Protein AF-A0A9D1PDA4-F1 (afdb_monomer_lite)

Structure (mmCIF, N/CA/C/O backbone):
data_AF-A0A9D1PDA4-F1
#
_entry.id   AF-A0A9D1PDA4-F1
#
loop_
_atom_site.group_PDB
_atom_site.id
_atom_site.type_symbol
_atom_site.label_atom_id
_atom_site.label_alt_id
_atom_site.label_comp_id
_atom_site.label_asym_id
_atom_site.label_entity_id
_atom_site.label_seq_id
_atom_site.pdbx_PDB_ins_code
_atom_site.Cartn_x
_atom_site.Cartn_y
_atom_site.Cartn_z
_atom_site.occupancy
_atom_site.B_iso_or_equiv
_atom_site.auth_seq_id
_atom_site.auth_comp_id
_atom_site.auth_asym_id
_atom_site.auth_atom_id
_atom_site.pdbx_PDB_model_num
ATOM 1 N N . MET A 1 1 ? 1.155 11.984 18.648 1.00 58.31 1 MET A N 1
ATOM 2 C CA . MET A 1 1 ? 2.023 10.788 18.494 1.00 58.31 1 MET A CA 1
ATOM 3 C C . MET A 1 1 ? 2.642 10.758 17.088 1.00 58.31 1 MET A C 1
ATOM 5 O O . MET A 1 1 ? 3.457 9.903 16.780 1.00 58.31 1 MET A O 1
ATOM 9 N N . ASP A 1 2 ? 2.353 11.775 16.274 1.00 62.44 2 ASP A N 1
ATOM 10 C CA . ASP A 1 2 ? 2.642 11.822 14.836 1.00 62.44 2 ASP A CA 1
ATOM 11 C C . ASP A 1 2 ? 4.072 12.248 14.534 1.00 62.44 2 ASP A C 1
ATOM 13 O O . ASP A 1 2 ? 4.619 11.917 13.485 1.00 62.44 2 ASP A O 1
ATOM 17 N N . PHE A 1 3 ? 4.708 12.964 15.464 1.00 64.12 3 PHE A N 1
ATOM 18 C CA . PHE A 1 3 ? 6.069 13.443 15.272 1.00 64.12 3 PHE A CA 1
ATOM 19 C C . PHE A 1 3 ? 7.050 12.278 15.093 1.00 64.12 3 PHE A C 1
ATOM 21 O O . PHE A 1 3 ? 7.851 12.325 14.173 1.00 64.12 3 PHE A O 1
ATOM 28 N N . TYR A 1 4 ? 6.948 11.195 15.874 1.00 66.31 4 TYR A N 1
ATOM 29 C CA . TYR A 1 4 ? 7.866 10.049 15.772 1.00 66.31 4 TYR A CA 1
ATOM 30 C C . TYR A 1 4 ? 7.688 9.259 14.461 1.00 66.31 4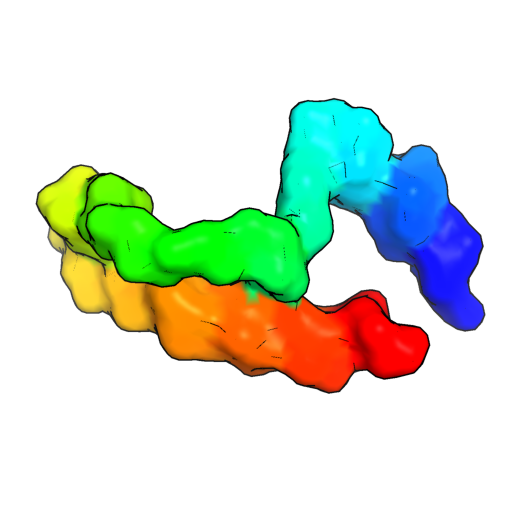 TYR A C 1
ATOM 32 O O . TYR A 1 4 ? 8.667 8.930 13.796 1.00 66.31 4 TYR A O 1
ATOM 40 N N . TYR A 1 5 ? 6.443 9.030 14.029 1.00 67.12 5 TYR A N 1
ATOM 41 C CA . TYR A 1 5 ? 6.148 8.296 12.791 1.00 67.12 5 TYR A CA 1
ATOM 42 C C . TYR A 1 5 ? 6.581 9.069 11.535 1.00 67.12 5 TYR A C 1
ATOM 44 O O . TYR A 1 5 ? 7.194 8.512 10.621 1.00 67.12 5 TYR A O 1
ATOM 52 N N . ASN A 1 6 ? 6.347 10.385 11.525 1.00 65.81 6 ASN A N 1
ATOM 53 C CA . ASN A 1 6 ? 6.730 11.247 10.409 1.00 65.81 6 ASN A CA 1
ATOM 54 C C . ASN A 1 6 ? 8.234 11.590 10.379 1.00 65.81 6 ASN A C 1
ATOM 56 O O . ASN A 1 6 ? 8.743 11.918 9.315 1.00 65.81 6 ASN A O 1
ATOM 60 N N . SER A 1 7 ? 8.950 11.533 11.511 1.00 65.81 7 SER A N 1
ATOM 61 C CA . SER A 1 7 ? 10.364 11.957 11.590 1.00 65.81 7 SER A CA 1
ATOM 62 C C . SER A 1 7 ? 11.389 10.829 11.703 1.00 65.81 7 SER A C 1
ATOM 64 O O . SER A 1 7 ? 12.573 11.104 11.546 1.00 65.81 7 SER A O 1
ATOM 66 N N . ILE A 1 8 ? 10.976 9.583 11.962 1.00 67.94 8 ILE A N 1
ATOM 67 C CA . ILE A 1 8 ? 11.897 8.436 12.064 1.00 67.94 8 ILE A CA 1
ATOM 68 C C . ILE A 1 8 ? 11.613 7.384 10.985 1.00 67.94 8 ILE A C 1
ATOM 70 O O . ILE A 1 8 ? 12.544 6.850 10.393 1.00 67.94 8 ILE A O 1
ATOM 74 N N . HIS A 1 9 ? 10.340 7.086 10.700 1.00 65.12 9 HIS A N 1
ATOM 75 C CA . HIS A 1 9 ? 9.971 5.943 9.849 1.00 65.12 9 HIS A CA 1
ATOM 76 C C . HIS A 1 9 ? 9.769 6.278 8.364 1.00 65.12 9 HIS A C 1
ATOM 78 O O . HIS A 1 9 ? 9.812 5.375 7.533 1.00 65.12 9 HIS A O 1
ATOM 84 N N . THR A 1 10 ? 9.567 7.551 8.015 1.00 70.25 10 THR A N 1
ATOM 85 C CA . THR A 1 10 ? 9.231 7.991 6.642 1.00 70.25 10 THR A CA 1
ATOM 86 C C . THR A 1 10 ? 10.232 8.998 6.065 1.00 70.25 10 THR A C 1
ATOM 88 O O . THR A 1 10 ? 9.954 9.665 5.074 1.00 70.25 10 THR A O 1
ATOM 91 N N . VAL A 1 11 ? 11.418 9.118 6.673 1.00 68.38 11 VAL A N 1
ATOM 92 C CA . VAL A 1 11 ? 12.447 10.089 6.254 1.00 68.38 11 VAL A CA 1
ATOM 93 C C . VAL A 1 11 ? 13.045 9.720 4.897 1.00 68.38 11 VAL A C 1
ATOM 95 O O . VAL A 1 11 ? 13.148 10.570 4.017 1.00 68.38 11 VAL A O 1
ATOM 98 N N . ASP A 1 12 ? 13.382 8.443 4.713 1.00 69.75 12 ASP A N 1
ATOM 99 C CA . ASP A 1 12 ? 14.030 7.947 3.492 1.00 69.75 12 ASP A CA 1
ATOM 100 C C . ASP A 1 12 ? 13.051 7.268 2.523 1.00 69.75 12 ASP A C 1
ATOM 102 O O . ASP A 1 12 ? 13.388 6.977 1.370 1.00 69.75 12 ASP A O 1
ATOM 106 N N . HIS A 1 13 ? 11.827 6.985 2.973 1.00 75.69 13 HIS A N 1
ATOM 107 C CA . HIS A 1 13 ? 10.811 6.260 2.214 1.00 75.69 13 HIS A CA 1
ATOM 108 C C . HIS A 1 13 ? 9.467 6.985 2.267 1.00 75.69 13 HIS A C 1
ATOM 110 O O . HIS A 1 13 ? 9.084 7.543 3.290 1.00 75.69 13 HIS A O 1
ATOM 116 N N . GLY A 1 14 ? 8.736 6.957 1.149 1.00 84.88 14 GLY A N 1
ATOM 117 C CA . GLY A 1 14 ? 7.400 7.542 1.075 1.00 84.88 14 GLY A CA 1
ATOM 118 C C . GLY A 1 14 ? 6.420 6.884 2.052 1.00 84.88 14 GLY A C 1
ATOM 119 O O . GLY A 1 14 ? 6.542 5.703 2.375 1.00 84.88 14 GLY A O 1
ATOM 120 N N . LYS A 1 15 ? 5.426 7.663 2.485 1.00 90.12 15 LYS A N 1
ATOM 121 C CA . LYS A 1 15 ? 4.294 7.213 3.306 1.00 90.12 15 LYS A CA 1
ATOM 122 C C . LYS A 1 15 ? 3.506 6.079 2.642 1.00 90.12 15 LYS A C 1
ATOM 124 O O . LYS A 1 15 ? 3.530 5.946 1.417 1.00 90.12 15 LYS A O 1
ATOM 129 N N . ALA A 1 16 ? 2.745 5.306 3.419 1.00 92.69 16 ALA A N 1
ATOM 130 C CA . ALA A 1 16 ? 1.872 4.275 2.856 1.00 92.69 16 ALA A CA 1
ATOM 131 C C . ALA A 1 16 ? 0.811 4.901 1.932 1.00 92.69 16 ALA A C 1
ATOM 133 O O . ALA A 1 16 ? 0.559 4.390 0.836 1.00 92.69 16 ALA A O 1
ATOM 134 N N . SER A 1 17 ? 0.302 6.081 2.301 1.00 92.81 17 SER A N 1
ATOM 135 C CA . SER A 1 17 ? -0.593 6.890 1.461 1.00 92.81 17 SER A CA 1
ATOM 136 C C . SER A 1 17 ? 0.022 7.357 0.132 1.00 92.81 17 SER A C 1
ATOM 138 O O . SER A 1 17 ? -0.714 7.694 -0.795 1.00 92.81 17 SER A O 1
ATOM 140 N N . ALA A 1 18 ? 1.353 7.335 -0.021 1.00 92.94 18 ALA A N 1
ATOM 141 C CA . ALA A 1 18 ? 2.029 7.703 -1.268 1.00 92.94 18 ALA A CA 1
ATOM 142 C C . ALA A 1 18 ? 1.966 6.600 -2.343 1.00 92.94 18 ALA A C 1
ATOM 144 O O . ALA A 1 18 ? 2.427 6.792 -3.472 1.00 92.94 18 ALA A O 1
ATOM 145 N N . CYS A 1 19 ? 1.419 5.424 -2.019 1.00 94.56 19 CYS A N 1
ATOM 146 C CA . CYS A 1 19 ? 1.292 4.325 -2.964 1.00 94.56 19 CYS A CA 1
ATOM 147 C C . CYS A 1 19 ? 0.409 4.704 -4.167 1.00 94.56 19 CYS A C 1
ATOM 149 O O . CYS A 1 19 ? -0.807 4.837 -4.065 1.00 94.56 19 CYS A O 1
ATOM 151 N N . ILE A 1 20 ? 1.006 4.754 -5.361 1.00 95.31 20 ILE A N 1
ATOM 152 C CA . ILE A 1 20 ? 0.302 5.018 -6.632 1.00 95.31 20 ILE A CA 1
ATOM 153 C C . ILE A 1 20 ? -0.417 3.789 -7.216 1.00 95.31 20 ILE A C 1
ATOM 155 O O . ILE A 1 20 ? -0.813 3.783 -8.379 1.00 95.31 20 ILE A O 1
ATOM 159 N N . LYS A 1 21 ? -0.515 2.698 -6.447 1.00 95.62 21 LYS A N 1
ATOM 160 C CA . LYS A 1 21 ? -1.209 1.457 -6.83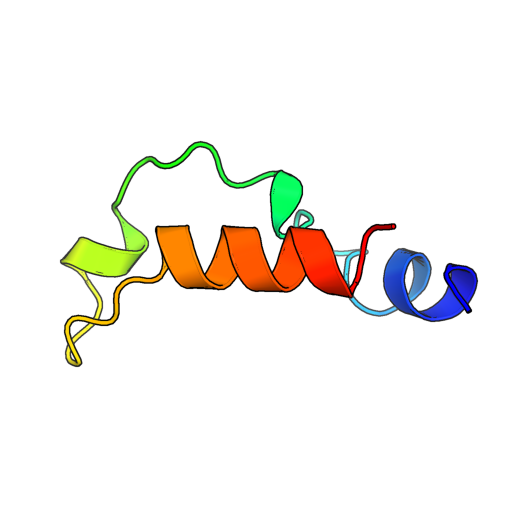2 1.00 95.62 21 LYS A CA 1
ATOM 161 C C . LYS A 1 21 ? -0.706 0.804 -8.133 1.00 95.62 21 LYS A C 1
ATOM 163 O O . LYS A 1 21 ? -1.463 0.117 -8.814 1.00 95.62 21 LYS A O 1
ATOM 168 N N . CYS A 1 22 ? 0.588 0.928 -8.446 1.00 96.81 22 CYS A N 1
ATOM 169 C CA . CYS A 1 22 ? 1.178 0.384 -9.681 1.00 96.81 22 CYS A CA 1
ATOM 170 C C . CYS A 1 22 ? 1.216 -1.159 -9.758 1.00 96.81 22 CYS A C 1
ATOM 172 O O . CYS A 1 22 ? 1.418 -1.717 -10.836 1.00 96.81 22 CYS A O 1
ATOM 174 N N . GLY A 1 23 ? 1.082 -1.855 -8.622 1.00 95.31 23 GLY A N 1
ATOM 175 C CA . GLY A 1 23 ? 1.005 -3.320 -8.545 1.00 95.31 23 GLY A CA 1
ATOM 176 C C . GLY A 1 23 ? 2.327 -4.070 -8.765 1.00 95.31 23 GLY A C 1
ATOM 177 O O . GLY A 1 23 ? 2.330 -5.297 -8.795 1.00 95.31 23 GLY A O 1
ATOM 178 N N . LYS A 1 24 ? 3.467 -3.378 -8.911 1.00 96.19 24 LYS A N 1
ATOM 179 C CA . LYS A 1 24 ? 4.779 -4.033 -9.091 1.00 96.19 24 LYS A CA 1
ATOM 180 C C . LYS A 1 24 ? 5.174 -4.886 -7.880 1.00 96.19 24 LYS A C 1
ATOM 182 O O . LYS A 1 24 ? 5.690 -5.983 -8.062 1.00 96.19 24 LYS A O 1
ATOM 187 N N . CYS A 1 25 ? 4.896 -4.394 -6.671 1.00 96.38 25 CYS A N 1
ATOM 188 C CA . CYS A 1 25 ? 5.155 -5.103 -5.418 1.00 96.38 25 CYS A CA 1
ATOM 189 C C . CYS A 1 25 ? 4.382 -6.428 -5.332 1.00 96.38 25 CYS A C 1
ATOM 191 O O . CYS A 1 25 ? 4.958 -7.4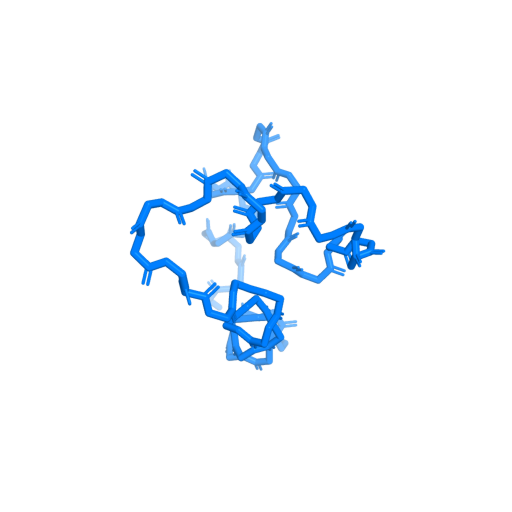45 -4.968 1.00 96.38 25 CYS A O 1
ATOM 193 N N . GLU A 1 26 ? 3.110 -6.445 -5.730 1.00 97.44 26 GLU A N 1
ATOM 194 C CA . GLU A 1 26 ? 2.282 -7.658 -5.723 1.00 97.44 26 GLU A CA 1
ATOM 195 C C . GLU A 1 26 ? 2.765 -8.681 -6.756 1.00 97.44 26 GLU A C 1
ATOM 197 O O . GLU A 1 26 ? 2.822 -9.870 -6.461 1.00 97.44 26 GLU A O 1
ATOM 202 N N . LYS A 1 27 ? 3.179 -8.224 -7.948 1.00 96.81 27 LYS A N 1
ATOM 203 C CA . LYS A 1 27 ? 3.693 -9.105 -9.012 1.00 96.81 27 LYS A CA 1
ATOM 204 C C . LYS A 1 27 ? 4.970 -9.847 -8.620 1.00 96.81 27 LYS A C 1
ATOM 206 O O . LYS A 1 27 ? 5.155 -10.977 -9.056 1.00 96.81 27 LYS A O 1
ATOM 211 N N . ILE A 1 28 ? 5.855 -9.208 -7.852 1.00 97.25 28 ILE A N 1
ATOM 212 C CA . ILE A 1 28 ? 7.117 -9.817 -7.406 1.00 97.25 28 ILE A CA 1
ATOM 213 C C . ILE A 1 28 ? 6.970 -10.562 -6.073 1.00 97.25 28 ILE A C 1
ATOM 215 O O . ILE A 1 28 ? 7.867 -11.309 -5.693 1.00 97.25 28 ILE A O 1
ATOM 219 N N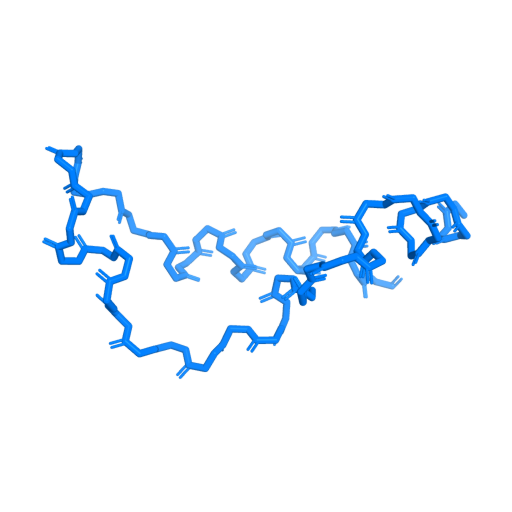 . CYS A 1 29 ? 5.866 -10.361 -5.347 1.00 96.94 29 CYS A N 1
ATOM 220 C CA . CYS A 1 29 ? 5.672 -10.954 -4.033 1.00 96.94 29 CYS A CA 1
ATOM 221 C C . CYS A 1 29 ? 5.506 -12.481 -4.155 1.00 96.94 29 CYS A C 1
ATOM 223 O O . CYS A 1 29 ? 4.480 -12.931 -4.667 1.00 96.9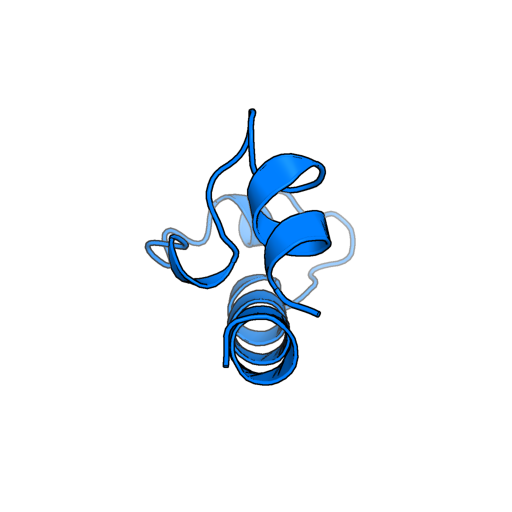4 29 CYS A O 1
ATOM 225 N N . PRO A 1 30 ? 6.445 -13.294 -3.632 1.00 97.19 30 PRO A N 1
ATOM 226 C CA . PRO A 1 30 ? 6.365 -14.754 -3.732 1.00 97.19 30 PRO A CA 1
ATOM 227 C C . PRO A 1 30 ? 5.203 -15.342 -2.919 1.00 97.19 30 PRO A C 1
ATOM 229 O O . PRO A 1 30 ? 4.772 -16.460 -3.172 1.00 97.19 30 PRO A O 1
ATOM 232 N N . GLN A 1 31 ? 4.695 -14.587 -1.942 1.00 97.50 31 GLN A N 1
ATOM 233 C CA . GLN A 1 31 ? 3.554 -14.966 -1.108 1.00 97.50 31 GLN A CA 1
ATOM 234 C C . GLN A 1 31 ? 2.211 -14.477 -1.674 1.00 97.50 31 GLN A C 1
ATOM 236 O O . GLN A 1 31 ? 1.178 -14.721 -1.060 1.00 97.50 31 GLN A O 1
ATOM 241 N N . HIS A 1 32 ? 2.213 -13.765 -2.810 1.00 94.06 32 HIS A N 1
ATOM 242 C CA . HIS A 1 32 ? 1.011 -13.198 -3.433 1.00 94.06 32 HIS A CA 1
ATOM 243 C C . HIS A 1 32 ? 0.150 -12.351 -2.478 1.00 94.06 32 HIS A C 1
ATOM 245 O O . HIS A 1 32 ? -1.079 -12.396 -2.513 1.00 94.06 32 HIS A O 1
ATOM 251 N N . LEU A 1 33 ? 0.802 -11.564 -1.618 1.00 97.19 33 LEU A N 1
ATOM 252 C CA . LEU A 1 33 ? 0.105 -10.699 -0.670 1.00 97.19 33 LEU A CA 1
ATOM 253 C C . LEU A 1 33 ? -0.639 -9.559 -1.391 1.00 97.19 33 LEU A C 1
ATOM 255 O O . LEU A 1 33 ? -0.101 -8.995 -2.351 1.00 97.19 33 LEU A O 1
ATOM 259 N N . PRO A 1 34 ? -1.820 -9.142 -0.895 1.00 97.00 34 PRO A N 1
ATOM 260 C CA . PRO A 1 34 ? -2.566 -7.997 -1.417 1.00 97.00 34 PRO A CA 1
ATOM 261 C C . PRO A 1 34 ? -1.976 -6.671 -0.903 1.00 97.00 34 PRO A C 1
ATOM 263 O O . PRO A 1 34 ? -2.608 -5.928 -0.153 1.00 97.00 34 PRO A O 1
ATOM 266 N N . ILE A 1 35 ? -0.725 -6.383 -1.274 1.00 97.69 35 ILE A N 1
ATOM 267 C CA . ILE A 1 35 ? 0.074 -5.284 -0.707 1.00 97.69 35 ILE A CA 1
ATOM 268 C C . ILE A 1 35 ? -0.619 -3.924 -0.848 1.00 97.69 35 ILE A C 1
ATOM 270 O O . ILE A 1 35 ? -0.529 -3.112 0.066 1.00 97.69 35 ILE A O 1
ATOM 274 N N . ARG A 1 36 ? -1.325 -3.644 -1.953 1.00 97.31 36 ARG A N 1
ATOM 275 C CA . ARG A 1 36 ? -2.013 -2.353 -2.119 1.00 97.31 36 ARG A CA 1
ATOM 276 C C . ARG A 1 36 ? -3.106 -2.137 -1.077 1.00 97.31 36 ARG A C 1
ATOM 278 O O . ARG A 1 36 ? -3.179 -1.041 -0.541 1.00 97.31 36 ARG A O 1
ATOM 285 N N . SER A 1 37 ? -3.899 -3.163 -0.776 1.00 97.50 37 SER A N 1
ATOM 286 C CA . SER A 1 37 ? -4.940 -3.088 0.256 1.00 97.50 37 SER A CA 1
ATOM 287 C C . SER A 1 37 ? -4.330 -2.940 1.647 1.00 97.50 37 SER A C 1
ATOM 289 O O . SER A 1 37 ? -4.738 -2.076 2.408 1.00 97.50 37 SER A O 1
ATOM 291 N N . LEU A 1 38 ? -3.266 -3.692 1.939 1.00 97.38 38 LEU A N 1
ATOM 292 C CA . LEU A 1 38 ? -2.558 -3.563 3.215 1.00 97.38 38 LEU A CA 1
ATOM 293 C C . LEU A 1 38 ? -1.971 -2.156 3.416 1.00 97.38 38 LEU A C 1
ATOM 295 O O . LEU A 1 38 ? -1.971 -1.642 4.528 1.00 97.38 38 LEU A O 1
ATOM 299 N N . LEU A 1 39 ? -1.480 -1.514 2.350 1.00 95.75 39 LEU A N 1
ATOM 300 C CA . LEU A 1 39 ? -0.990 -0.133 2.421 1.00 95.75 39 LEU A CA 1
ATOM 301 C C . LEU A 1 39 ? -2.117 0.878 2.675 1.00 95.75 39 LEU A C 1
ATOM 303 O O . LEU A 1 39 ? -1.871 1.879 3.343 1.00 95.75 39 LEU A O 1
ATOM 307 N N . GLU A 1 40 ? -3.333 0.628 2.181 1.00 96.00 40 GLU A N 1
ATOM 308 C CA . GLU A 1 40 ? -4.507 1.443 2.518 1.00 96.00 40 GLU A CA 1
ATOM 309 C C . GLU A 1 40 ? -4.852 1.320 4.004 1.00 96.00 40 GLU A C 1
ATOM 311 O O . GLU A 1 40 ? -5.054 2.342 4.653 1.00 96.00 40 GLU A O 1
ATOM 316 N N . ASP A 1 41 ? -4.833 0.103 4.555 1.00 96.31 41 ASP A N 1
ATOM 317 C CA . ASP A 1 41 ? -5.094 -0.138 5.978 1.00 96.31 41 ASP A CA 1
ATOM 318 C C . ASP A 1 41 ? -4.037 0.536 6.870 1.00 96.31 41 ASP A C 1
ATOM 320 O O . ASP A 1 41 ? -4.367 1.171 7.871 1.00 96.31 41 ASP A O 1
ATOM 324 N N . VAL A 1 42 ? -2.758 0.456 6.486 1.00 93.19 42 VAL A N 1
ATOM 325 C CA . VAL A 1 42 ? -1.656 1.121 7.202 1.00 93.19 42 VAL A CA 1
ATOM 326 C C . VAL A 1 42 ? -1.805 2.639 7.151 1.00 93.19 42 VAL A C 1
ATOM 328 O O . VAL A 1 42 ? -1.678 3.294 8.183 1.00 93.19 42 VAL A O 1
ATOM 331 N N . ALA A 1 43 ? -2.096 3.208 5.979 1.00 92.94 43 ALA A N 1
ATOM 332 C CA . ALA A 1 43 ? -2.328 4.643 5.857 1.00 92.94 43 ALA A CA 1
ATOM 333 C C . ALA A 1 43 ? -3.534 5.077 6.701 1.00 92.94 43 ALA A C 1
ATOM 335 O O . ALA A 1 43 ? -3.465 6.078 7.412 1.00 92.94 43 ALA A O 1
ATOM 336 N N . ALA A 1 44 ? -4.615 4.295 6.663 1.00 92.38 44 ALA A N 1
ATOM 337 C CA . ALA A 1 44 ? -5.810 4.559 7.442 1.00 92.38 44 ALA A CA 1
ATOM 338 C C . ALA A 1 44 ? -5.528 4.534 8.941 1.00 92.38 44 ALA A C 1
ATOM 340 O O . ALA A 1 44 ? -6.098 5.360 9.633 1.00 92.38 44 ALA A O 1
ATOM 341 N N . GLU A 1 45 ? -4.680 3.637 9.449 1.00 91.31 45 GLU A N 1
ATOM 342 C CA . GLU A 1 45 ? -4.419 3.510 10.886 1.00 91.31 45 GLU A CA 1
ATOM 343 C C . GLU A 1 45 ? -3.364 4.495 11.410 1.00 91.31 45 GLU A C 1
ATOM 345 O O . GLU A 1 45 ? -3.551 5.074 12.481 1.00 91.31 45 GLU A O 1
ATOM 350 N N . PHE A 1 46 ? -2.278 4.711 10.663 1.00 85.94 46 PHE A N 1
ATOM 351 C CA . PHE A 1 46 ? -1.085 5.410 11.159 1.00 85.94 46 PHE A CA 1
ATOM 352 C C . PHE A 1 46 ? -0.905 6.841 10.639 1.00 85.94 46 PHE A C 1
ATOM 354 O O . PHE A 1 46 ? -0.017 7.544 11.119 1.00 85.94 46 PHE A O 1
ATOM 361 N N . GLU A 1 47 ? -1.710 7.289 9.672 1.00 85.00 47 GLU A N 1
ATOM 362 C CA . GLU A 1 47 ? -1.576 8.621 9.060 1.00 85.00 47 GLU A CA 1
ATOM 363 C C . GLU A 1 47 ? -2.796 9.536 9.299 1.00 85.00 47 GLU A C 1
ATOM 365 O O . GLU A 1 47 ? -3.016 10.466 8.520 1.00 85.00 47 GLU A O 1
ATOM 370 N N . LYS A 1 48 ? -3.582 9.274 10.357 1.00 66.88 48 LYS A N 1
ATOM 371 C CA . LYS A 1 48 ? -4.715 10.121 10.787 1.00 66.88 48 LYS A CA 1
ATOM 372 C C . LYS A 1 48 ? -4.269 11.462 11.369 1.00 66.88 48 LYS A C 1
ATOM 374 O O . LYS A 1 48 ? -3.220 11.498 12.047 1.00 66.88 48 LYS A O 1
#

Foldseek 3Di:
DLCCCVPPVPPVHHQLVVDPVPCPCQVPDPVNDPSNVVSVVRCVPRVD

Secondary structure (DSSP, 8-state):
-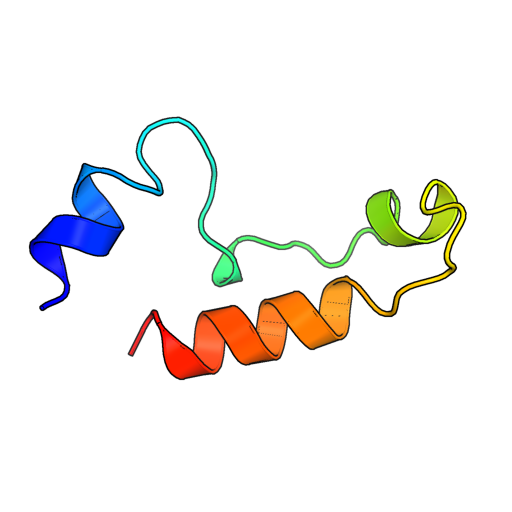HHHIIIIISSSS--GGG-----HHHHH-TT---HHHHHHHHHHHH--

Sequence (48 aa):
MDFYYNSIHTVDHGKASACIKCGKCEKICPQHLPIRSLLEDVAAEFEK

Organism: NCBI:txid2838501

pLDDT: mean 86.41, std 13.14, range [58.31, 97.69]

InterPro domains:
  IPR017896 4Fe-4S ferredoxin-type, iron-sulphur binding domain [PS51379] (7-41)
  IPR017900 4Fe-4S ferredoxin, iron-sulphur binding, conserved site [PS00198] (19-30)

Radius of gyration: 11.93 Å; chains: 1; bounding box: 20×28×28 Å